Protein AF-A0A453Q5W0-F1 (afdb_monomer_lite)

Structure (mmCIF, N/CA/C/O backbone):
data_AF-A0A453Q5W0-F1
#
_entry.id   AF-A0A453Q5W0-F1
#
loop_
_atom_site.group_PDB
_atom_site.id
_atom_site.type_symbol
_atom_site.label_atom_id
_atom_site.label_alt_id
_atom_site.label_comp_id
_atom_site.label_asym_id
_atom_site.label_entity_id
_atom_site.label_seq_id
_atom_site.pdbx_PDB_ins_code
_atom_site.Cartn_x
_atom_site.Cartn_y
_atom_site.Cartn_z
_atom_site.occupancy
_atom_site.B_iso_or_equiv
_atom_site.auth_seq_id
_atom_site.auth_comp_id
_atom_site.auth_asym_id
_atom_site.auth_atom_id
_atom_site.pdbx_PDB_model_num
ATOM 1 N N . ARG A 1 1 ? 3.929 -12.886 1.911 1.00 27.27 1 ARG A N 1
ATOM 2 C CA . ARG A 1 1 ? 4.936 -12.086 1.166 1.00 27.27 1 ARG A CA 1
ATOM 3 C C . ARG A 1 1 ? 4.233 -11.513 -0.066 1.00 27.27 1 ARG A C 1
ATOM 5 O O . ARG A 1 1 ? 3.780 -12.333 -0.853 1.00 27.27 1 ARG A O 1
ATOM 12 N N . PRO A 1 2 ? 4.055 -10.186 -0.197 1.00 24.56 2 PRO A N 1
ATOM 13 C CA . PRO A 1 2 ? 3.356 -9.575 -1.336 1.00 24.56 2 PRO A CA 1
ATOM 14 C C . PRO A 1 2 ? 4.197 -9.596 -2.613 1.00 24.56 2 PRO A C 1
ATOM 16 O O . PRO A 1 2 ? 5.405 -9.385 -2.525 1.00 24.56 2 PRO A O 1
ATOM 19 N N . HIS A 1 3 ? 3.579 -9.816 -3.777 1.00 31.39 3 HIS A N 1
ATOM 20 C CA . HIS A 1 3 ? 4.234 -9.798 -5.087 1.00 31.39 3 HIS A CA 1
ATOM 21 C C . HIS A 1 3 ? 3.470 -8.857 -6.030 1.00 31.39 3 HIS A C 1
ATOM 23 O O . HIS A 1 3 ? 2.375 -9.183 -6.464 1.00 31.39 3 HIS A O 1
ATOM 29 N N . CYS A 1 4 ? 4.032 -7.696 -6.368 1.00 31.83 4 CYS A N 1
ATOM 30 C CA . CYS A 1 4 ? 3.464 -6.844 -7.421 1.00 31.83 4 CYS A CA 1
ATOM 31 C C . CYS A 1 4 ? 4.050 -7.260 -8.780 1.00 31.83 4 CYS A C 1
ATOM 33 O O . CYS A 1 4 ? 5.268 -7.394 -8.906 1.00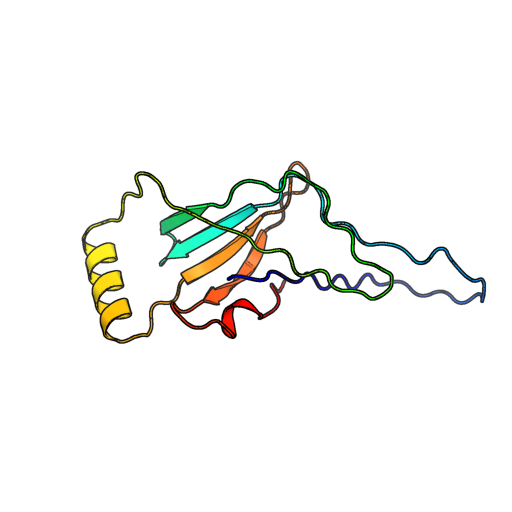 31.83 4 CYS A O 1
ATOM 35 N N . VAL A 1 5 ? 3.187 -7.477 -9.775 1.00 40.91 5 VAL A N 1
ATOM 36 C CA . VAL A 1 5 ? 3.536 -7.786 -11.173 1.00 40.91 5 VAL A CA 1
ATOM 37 C C . VAL A 1 5 ? 2.998 -6.649 -12.044 1.00 40.91 5 VAL A C 1
ATOM 39 O O . VAL A 1 5 ? 1.850 -6.250 -11.868 1.00 40.91 5 VAL A O 1
ATOM 42 N N . GLN A 1 6 ? 3.829 -6.104 -12.937 1.00 37.88 6 GLN A N 1
ATOM 43 C CA . GLN A 1 6 ? 3.415 -5.123 -13.947 1.00 37.88 6 GLN A CA 1
ATOM 44 C C . GLN A 1 6 ? 3.262 -5.815 -15.305 1.00 37.88 6 GLN A C 1
ATOM 46 O O . GLN A 1 6 ? 4.194 -6.480 -15.759 1.00 37.88 6 GLN A O 1
ATOM 51 N N . SER A 1 7 ? 2.125 -5.587 -15.960 1.00 32.31 7 SER A N 1
ATOM 52 C CA . SER A 1 7 ? 1.847 -5.986 -17.342 1.00 32.31 7 SER A CA 1
ATOM 53 C C . SER A 1 7 ? 1.863 -4.732 -18.220 1.00 32.31 7 SER A C 1
ATOM 55 O O . SER A 1 7 ? 0.923 -3.942 -18.211 1.00 32.31 7 SER A O 1
ATOM 57 N N . SER A 1 8 ? 2.959 -4.500 -18.949 1.00 38.34 8 SER A N 1
ATOM 58 C CA . SER A 1 8 ? 3.076 -3.387 -19.896 1.00 38.34 8 SER A CA 1
ATOM 59 C C . SER A 1 8 ? 2.793 -3.860 -21.325 1.00 38.34 8 SER A C 1
ATOM 61 O O . SER A 1 8 ? 3.657 -4.375 -22.029 1.00 38.34 8 SER A O 1
ATOM 63 N N . THR A 1 9 ? 1.559 -3.665 -21.784 1.00 36.06 9 THR A N 1
ATOM 64 C CA . THR A 1 9 ? 1.210 -3.720 -23.212 1.00 36.06 9 THR A CA 1
ATOM 65 C C . THR A 1 9 ? 1.323 -2.322 -23.815 1.00 36.06 9 THR A C 1
ATOM 67 O O . THR A 1 9 ? 0.463 -1.478 -23.582 1.00 36.06 9 THR A O 1
ATOM 70 N N . SER A 1 10 ? 2.368 -2.078 -24.611 1.00 35.94 10 SER A N 1
ATOM 71 C CA . SER A 1 10 ? 2.433 -0.918 -25.515 1.00 35.94 10 SER A CA 1
ATOM 72 C C . SER A 1 10 ? 1.900 -1.293 -26.905 1.00 35.94 10 SER A C 1
ATOM 74 O O . SER A 1 10 ? 2.287 -2.342 -27.427 1.00 35.94 10 SER A O 1
ATOM 76 N N . PRO A 1 11 ? 1.068 -0.448 -27.545 1.00 46.69 11 PRO A N 1
ATOM 77 C CA . PRO A 1 11 ? 0.632 -0.632 -28.922 1.00 46.69 11 PRO A CA 1
ATOM 78 C C . PRO A 1 11 ? 1.557 0.123 -29.887 1.00 46.69 11 PRO A C 1
ATOM 80 O O . PRO A 1 11 ? 1.804 1.310 -29.706 1.00 46.69 11 PRO A O 1
ATOM 83 N N . SER A 1 12 ? 2.050 -0.551 -30.926 1.00 36.81 12 SER A N 1
ATOM 84 C CA . SER A 1 12 ? 2.054 -0.059 -32.315 1.00 36.81 12 SER A CA 1
ATOM 85 C C . SER A 1 12 ? 2.826 -1.040 -33.197 1.00 36.81 12 SER A C 1
ATOM 87 O O . SER A 1 12 ? 3.993 -1.345 -32.952 1.00 36.81 12 SER A O 1
ATOM 89 N N . ALA A 1 13 ? 2.144 -1.556 -34.214 1.00 41.81 13 ALA A N 1
ATOM 90 C CA . ALA A 1 13 ? 2.683 -2.457 -35.216 1.00 41.81 13 ALA A CA 1
ATOM 91 C C . ALA A 1 13 ? 3.275 -1.673 -36.399 1.00 41.81 13 ALA A C 1
ATOM 93 O O . ALA A 1 13 ? 2.661 -0.721 -36.879 1.00 41.81 13 ALA A O 1
ATOM 94 N N . SER A 1 14 ? 4.403 -2.138 -36.944 1.00 35.31 14 SER A N 1
ATOM 95 C CA . SER A 1 14 ? 4.661 -2.137 -38.393 1.00 35.31 14 SER A CA 1
ATOM 96 C C . SER A 1 14 ? 5.736 -3.166 -38.770 1.00 35.31 14 SER A C 1
ATOM 98 O O . SER A 1 14 ? 6.560 -3.518 -37.924 1.00 35.31 14 SER A O 1
ATOM 100 N N . PRO A 1 15 ? 5.695 -3.709 -40.004 1.00 50.56 15 PRO A N 1
ATOM 101 C CA . PRO A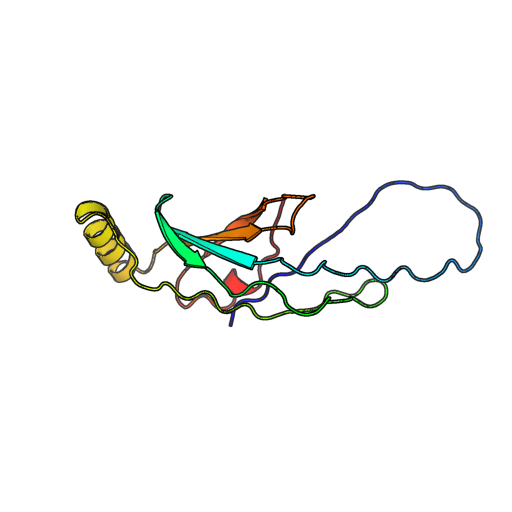 1 15 ? 6.196 -5.036 -40.317 1.00 50.56 15 PRO A CA 1
ATOM 102 C C . PRO A 1 15 ? 7.457 -4.952 -41.177 1.00 50.56 15 PRO A C 1
ATOM 104 O O . PRO A 1 15 ? 7.375 -4.809 -42.389 1.00 50.56 15 PRO A O 1
ATOM 107 N N . HIS A 1 16 ? 8.629 -5.089 -40.570 1.00 33.88 16 HIS A N 1
ATOM 108 C CA . HIS A 1 16 ? 9.813 -5.550 -41.286 1.00 33.88 16 HIS A CA 1
ATOM 109 C C . HIS A 1 16 ? 10.621 -6.434 -40.346 1.00 33.88 16 HIS A C 1
ATOM 111 O O . HIS A 1 16 ? 10.910 -6.062 -39.211 1.00 33.88 16 HIS A O 1
ATOM 117 N N . GLY A 1 17 ? 10.873 -7.659 -40.803 1.00 47.50 17 GLY A N 1
ATOM 118 C CA . GLY A 1 17 ? 11.669 -8.632 -40.081 1.00 47.50 17 GLY A CA 1
ATOM 119 C C . GLY A 1 17 ? 13.104 -8.148 -39.989 1.00 47.50 17 GLY A C 1
ATOM 120 O O . GLY A 1 17 ? 13.825 -8.213 -40.971 1.00 47.50 17 GLY A O 1
ATOM 121 N N . ASP A 1 18 ? 13.477 -7.709 -38.797 1.00 35.06 18 ASP A N 1
ATOM 122 C CA . ASP A 1 18 ? 14.842 -7.631 -38.307 1.00 35.06 18 ASP A CA 1
ATOM 123 C C . ASP A 1 18 ? 14.784 -7.971 -36.819 1.00 35.06 18 ASP A C 1
ATOM 125 O O . ASP A 1 18 ? 13.855 -7.577 -36.107 1.00 35.06 18 ASP A O 1
ATOM 129 N N . THR A 1 19 ? 15.744 -8.760 -36.348 1.00 48.47 19 THR A N 1
ATOM 130 C CA . THR A 1 19 ? 15.917 -9.119 -34.937 1.00 48.47 19 THR A CA 1
ATOM 131 C C . THR A 1 19 ? 16.184 -7.847 -34.124 1.00 48.47 19 THR A C 1
ATOM 133 O O . THR A 1 19 ? 17.329 -7.472 -33.889 1.00 48.47 19 THR A O 1
ATOM 136 N N . GLY A 1 20 ? 15.119 -7.140 -33.742 1.00 40.16 20 GLY A N 1
ATOM 137 C CA . GLY A 1 20 ? 15.191 -5.935 -32.924 1.00 40.16 20 GLY A CA 1
ATOM 138 C C . GLY A 1 20 ? 15.714 -6.251 -31.518 1.00 40.16 20 GLY A C 1
ATOM 139 O O . GLY A 1 20 ? 15.508 -7.368 -31.029 1.00 40.16 20 GLY A O 1
ATOM 140 N N . PRO A 1 21 ? 16.391 -5.297 -30.850 1.00 44.62 21 PRO A N 1
ATOM 141 C CA . PRO A 1 21 ? 16.892 -5.501 -29.499 1.00 44.62 21 PRO A CA 1
ATOM 142 C C . PRO A 1 21 ? 15.718 -5.892 -28.615 1.00 44.62 21 PRO A C 1
ATOM 144 O O . PRO A 1 21 ? 14.684 -5.219 -28.597 1.00 44.62 21 PRO A O 1
ATOM 147 N N . ILE A 1 22 ? 15.855 -7.018 -27.923 1.00 48.31 22 ILE A N 1
ATOM 148 C CA . ILE A 1 22 ? 14.770 -7.522 -27.108 1.00 48.31 22 ILE A CA 1
ATOM 149 C C . ILE A 1 22 ? 14.629 -6.574 -25.918 1.00 48.31 22 ILE A C 1
ATOM 151 O O . ILE A 1 22 ? 15.456 -6.577 -25.010 1.00 48.31 22 ILE A O 1
ATOM 155 N N . ALA A 1 23 ? 13.648 -5.674 -25.994 1.00 55.03 23 ALA A N 1
ATOM 156 C CA . ALA A 1 23 ? 13.529 -4.566 -25.063 1.00 55.03 23 ALA A CA 1
ATOM 157 C C . ALA A 1 23 ? 13.298 -5.103 -23.646 1.00 55.03 23 ALA A C 1
ATOM 159 O O . ALA A 1 23 ? 12.281 -5.736 -23.356 1.00 55.03 23 ALA A O 1
ATOM 160 N N . HIS A 1 24 ? 14.266 -4.859 -22.769 1.00 57.31 24 HIS A N 1
ATOM 161 C CA . HIS A 1 24 ? 14.119 -5.062 -21.338 1.00 57.31 24 HIS A CA 1
ATOM 162 C C . HIS A 1 24 ? 13.238 -3.942 -20.780 1.00 57.31 24 HIS A C 1
ATOM 164 O O . HIS A 1 24 ? 13.531 -2.764 -20.985 1.00 57.31 24 HIS A O 1
ATOM 170 N N . ALA A 1 25 ? 12.163 -4.301 -20.082 1.00 71.19 25 ALA A N 1
ATOM 171 C CA . ALA A 1 25 ? 11.340 -3.342 -19.356 1.00 71.19 25 ALA A CA 1
ATOM 172 C C . ALA A 1 25 ? 11.841 -3.265 -17.910 1.00 71.19 25 ALA A C 1
ATOM 174 O O . ALA A 1 25 ? 11.879 -4.282 -17.213 1.00 71.19 25 ALA A O 1
ATOM 175 N N . CYS A 1 26 ? 12.245 -2.075 -17.467 1.00 73.00 26 CYS A N 1
ATOM 176 C CA . CYS A 1 26 ? 12.679 -1.839 -16.094 1.00 73.00 26 CYS A CA 1
ATOM 177 C C . CYS A 1 26 ? 11.654 -0.988 -15.348 1.00 73.00 26 CYS A C 1
ATOM 179 O O . CYS A 1 26 ? 11.166 0.011 -15.871 1.00 73.00 26 CYS A O 1
ATOM 181 N N . ALA A 1 27 ? 11.359 -1.376 -14.112 1.00 74.25 27 ALA A N 1
ATOM 182 C CA . ALA A 1 27 ? 10.684 -0.520 -13.158 1.00 74.25 27 ALA A CA 1
ATOM 183 C C . ALA A 1 27 ? 11.688 0.504 -12.608 1.00 74.25 27 ALA A C 1
ATOM 185 O O . ALA A 1 27 ? 12.752 0.145 -12.092 1.00 74.25 27 ALA A O 1
ATOM 186 N N . ASP A 1 28 ? 11.328 1.775 -12.742 1.00 74.38 28 ASP A N 1
ATOM 187 C CA . ASP A 1 28 ? 12.070 2.924 -12.237 1.00 74.38 28 ASP A CA 1
ATOM 188 C C . ASP A 1 28 ? 12.256 2.915 -10.705 1.00 74.38 28 ASP A C 1
ATOM 190 O O . ASP A 1 28 ? 11.446 2.387 -9.938 1.00 74.38 28 ASP A O 1
ATOM 194 N N . LEU A 1 29 ? 13.340 3.557 -10.258 1.00 84.44 29 LEU A N 1
ATOM 195 C CA . LEU A 1 29 ? 13.632 3.822 -8.845 1.00 84.44 29 LEU A CA 1
ATOM 196 C C . LEU A 1 29 ? 12.569 4.719 -8.227 1.00 84.44 29 LEU A C 1
ATOM 198 O O . LEU A 1 29 ? 12.058 5.598 -8.904 1.00 84.44 29 LEU A O 1
ATOM 202 N N . GLY A 1 30 ? 12.320 4.582 -6.926 1.00 84.19 30 GLY A N 1
ATOM 203 C CA . GLY A 1 30 ? 11.404 5.468 -6.204 1.00 84.19 30 GLY A CA 1
ATOM 204 C C . GLY A 1 30 ? 9.949 5.005 -6.183 1.00 84.19 30 GLY A C 1
ATOM 205 O O . GLY A 1 30 ? 9.115 5.698 -5.605 1.00 84.19 30 GLY A O 1
ATOM 206 N N . MET A 1 31 ? 9.640 3.835 -6.751 1.00 86.00 31 MET A N 1
ATOM 207 C CA . MET A 1 31 ? 8.333 3.203 -6.559 1.00 86.00 31 MET A CA 1
ATOM 208 C C . MET A 1 31 ? 8.129 2.779 -5.106 1.00 86.00 31 MET A C 1
ATOM 210 O O . MET A 1 31 ? 9.072 2.335 -4.454 1.00 86.00 31 MET A O 1
ATOM 214 N N . TYR A 1 32 ? 6.907 2.871 -4.599 1.00 88.44 32 TYR A N 1
ATOM 215 C CA . TYR A 1 32 ? 6.564 2.390 -3.261 1.00 88.44 32 TYR A CA 1
ATOM 216 C C . TYR A 1 32 ? 5.119 1.906 -3.209 1.00 88.44 32 TYR A C 1
ATOM 218 O O . TYR A 1 32 ? 4.295 2.270 -4.045 1.00 88.44 32 TYR A O 1
ATOM 226 N N . VAL A 1 33 ? 4.823 1.069 -2.222 1.00 89.12 33 VAL A N 1
ATOM 227 C CA . VAL A 1 33 ? 3.481 0.552 -1.972 1.00 89.12 33 VAL A CA 1
ATOM 228 C C . VAL A 1 33 ? 2.852 1.311 -0.817 1.00 89.12 33 VAL A C 1
ATOM 230 O O . VAL A 1 33 ? 3.489 1.540 0.213 1.00 89.12 33 VAL A O 1
ATOM 233 N N . GLU A 1 34 ? 1.589 1.657 -0.997 1.00 91.38 34 GLU A N 1
ATOM 234 C CA . GLU A 1 34 ? 0.708 2.219 0.010 1.00 91.38 34 GLU A CA 1
ATOM 235 C C . GLU A 1 34 ? -0.375 1.194 0.359 1.00 91.38 34 GLU A C 1
ATOM 237 O O . GLU A 1 34 ? -0.910 0.521 -0.524 1.00 91.38 34 GLU A O 1
ATOM 242 N N . VAL A 1 35 ? -0.673 1.059 1.650 1.00 91.12 35 VAL A N 1
ATOM 243 C CA . VAL A 1 35 ? -1.764 0.226 2.157 1.00 91.12 35 VAL A CA 1
ATOM 244 C C . VAL A 1 35 ? -2.695 1.103 2.974 1.00 91.12 35 VAL A C 1
ATOM 246 O O . VAL A 1 35 ? -2.280 1.693 3.978 1.00 91.12 35 VAL A O 1
ATOM 249 N N . SER A 1 36 ? -3.955 1.154 2.564 1.00 91.94 36 SER A N 1
ATOM 250 C CA . SER A 1 36 ? -5.009 1.901 3.237 1.00 91.94 36 SER A CA 1
ATOM 251 C C . SER A 1 36 ? -6.194 1.008 3.580 1.00 91.94 36 SER A C 1
ATOM 253 O O . SER A 1 36 ? -6.392 -0.055 2.997 1.00 91.94 36 SER A O 1
ATOM 255 N N . TYR A 1 37 ? -6.984 1.445 4.551 1.00 91.19 37 TYR A N 1
ATOM 256 C CA . TYR A 1 37 ? -8.253 0.829 4.915 1.00 91.19 37 TYR A CA 1
ATOM 257 C C . TYR A 1 37 ? -9.319 1.917 4.943 1.00 91.19 37 TYR A C 1
ATOM 259 O O . TYR A 1 37 ? -9.205 2.850 5.741 1.00 91.19 37 TYR A O 1
ATOM 267 N N . ARG A 1 38 ? -10.316 1.817 4.053 1.00 89.12 38 ARG A N 1
ATOM 268 C CA . ARG A 1 38 ? -11.382 2.822 3.879 1.00 89.12 38 ARG A CA 1
ATOM 269 C C . ARG A 1 38 ? -10.818 4.254 3.849 1.00 89.12 38 ARG A C 1
ATOM 271 O O . ARG A 1 38 ? -11.168 5.089 4.678 1.00 89.12 38 ARG A O 1
ATOM 278 N N . ASP A 1 39 ? -9.864 4.479 2.944 1.00 86.75 39 ASP A N 1
ATOM 279 C CA . ASP A 1 39 ? -9.145 5.748 2.726 1.00 86.75 39 ASP A CA 1
ATOM 280 C C . ASP A 1 39 ? -8.226 6.241 3.860 1.00 86.75 39 ASP A C 1
ATOM 282 O O . ASP A 1 39 ? -7.592 7.290 3.728 1.00 86.75 39 ASP A O 1
ATOM 286 N N . VAL A 1 40 ? -8.063 5.484 4.949 1.00 90.31 40 VAL A N 1
ATOM 287 C CA . VAL A 1 40 ? -7.065 5.799 5.981 1.00 90.31 40 VAL A CA 1
ATOM 288 C C . VAL A 1 40 ? -5.765 5.066 5.696 1.00 90.31 40 VAL A C 1
ATOM 290 O O . VAL A 1 40 ? -5.722 3.837 5.645 1.00 90.31 40 VAL A O 1
ATOM 293 N N . LEU A 1 41 ? -4.688 5.835 5.532 1.00 91.50 41 LEU A N 1
ATOM 294 C CA . LEU A 1 41 ? -3.344 5.310 5.331 1.00 91.50 41 LEU A CA 1
ATOM 295 C C . LEU A 1 41 ? -2.873 4.539 6.566 1.00 91.50 41 LEU A C 1
ATOM 297 O O . LEU A 1 41 ? -2.735 5.108 7.648 1.00 91.50 41 LEU A O 1
ATOM 301 N N . LEU A 1 42 ? -2.566 3.256 6.382 1.00 91.06 42 LEU A N 1
ATOM 302 C CA . LEU A 1 42 ? -2.084 2.387 7.451 1.00 91.06 42 LEU A CA 1
ATOM 303 C C . LEU A 1 42 ? -0.596 2.085 7.340 1.00 91.06 42 LEU A C 1
ATOM 305 O O . LEU A 1 42 ? 0.083 1.959 8.354 1.00 91.06 42 LEU A O 1
ATOM 309 N N . ALA A 1 43 ? -0.069 1.923 6.131 1.00 91.88 43 ALA A N 1
ATOM 310 C CA . ALA A 1 43 ? 1.329 1.565 5.952 1.00 91.88 43 ALA A CA 1
ATOM 311 C C . ALA A 1 43 ? 1.872 2.033 4.608 1.00 91.88 43 ALA A C 1
ATOM 313 O O . ALA A 1 43 ? 1.170 2.040 3.600 1.00 91.88 43 ALA A O 1
ATOM 314 N N . THR A 1 44 ? 3.166 2.335 4.591 1.00 91.38 44 THR A N 1
ATOM 315 C CA . THR A 1 44 ? 3.929 2.573 3.367 1.00 91.38 44 THR A CA 1
ATOM 316 C C . THR A 1 44 ? 5.159 1.680 3.351 1.00 91.38 44 THR A C 1
ATOM 318 O O . THR A 1 44 ? 5.690 1.297 4.400 1.00 91.38 44 THR A O 1
ATOM 321 N N . SER A 1 45 ? 5.593 1.281 2.159 1.00 89.81 45 SER A N 1
ATOM 322 C CA . SER A 1 45 ? 6.882 0.617 1.990 1.00 89.81 45 SER A CA 1
ATOM 323 C C . SER A 1 45 ? 8.011 1.630 1.891 1.00 89.81 45 SER A C 1
ATOM 325 O O . SER A 1 45 ? 7.807 2.793 1.544 1.00 89.81 45 SER A O 1
ATOM 327 N N . SER A 1 46 ? 9.237 1.157 2.105 1.00 86.88 46 SER A N 1
ATOM 328 C CA . SER A 1 46 ? 10.400 1.875 1.594 1.00 86.88 46 SER A CA 1
ATOM 329 C C . SER A 1 46 ? 10.285 2.026 0.079 1.00 86.88 46 SER A C 1
ATOM 331 O O . SER A 1 46 ? 9.754 1.144 -0.608 1.00 86.88 46 SER A O 1
ATOM 333 N N . THR A 1 47 ? 10.811 3.128 -0.439 1.00 87.00 47 THR A N 1
ATOM 334 C CA . THR A 1 47 ? 10.943 3.329 -1.876 1.00 87.00 47 THR A CA 1
ATOM 335 C C . THR A 1 47 ? 11.939 2.340 -2.474 1.00 87.00 47 THR A C 1
ATOM 337 O O . THR A 1 47 ? 12.877 1.875 -1.821 1.00 87.00 47 THR A O 1
ATOM 340 N N . LEU A 1 48 ? 11.722 2.001 -3.738 1.00 84.75 48 LEU A N 1
ATOM 341 C CA . LEU A 1 48 ? 12.575 1.107 -4.494 1.00 84.75 48 LEU A CA 1
ATOM 342 C C . LEU A 1 48 ? 13.945 1.760 -4.711 1.00 84.75 48 LEU A C 1
ATOM 344 O O . LEU A 1 48 ? 14.048 2.775 -5.400 1.00 84.75 4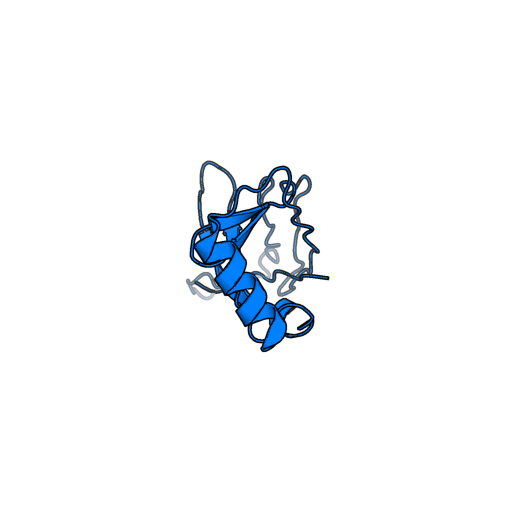8 LEU A O 1
ATOM 348 N N . MET A 1 49 ? 14.990 1.184 -4.115 1.00 81.31 49 MET A N 1
ATOM 349 C CA . MET A 1 49 ? 16.363 1.710 -4.186 1.00 81.31 49 MET A CA 1
ATOM 350 C C . MET A 1 49 ? 17.173 1.148 -5.361 1.00 81.31 49 MET A C 1
ATOM 352 O O . MET A 1 49 ? 18.294 1.588 -5.598 1.00 81.31 49 MET A O 1
ATOM 356 N N . GLN A 1 50 ? 16.637 0.163 -6.087 1.00 79.62 50 GLN A N 1
ATOM 357 C CA . GLN A 1 50 ? 17.296 -0.481 -7.227 1.00 79.62 50 GLN A CA 1
ATOM 358 C C . GLN A 1 50 ? 16.289 -0.691 -8.352 1.00 79.62 50 GLN A C 1
ATOM 360 O O . GLN A 1 50 ? 15.144 -1.032 -8.073 1.00 79.62 50 GLN A O 1
ATOM 365 N N . GLN A 1 51 ? 16.703 -0.496 -9.605 1.00 78.75 51 GLN A N 1
ATOM 366 C CA . GLN A 1 51 ? 15.839 -0.768 -10.753 1.00 78.75 51 GLN A CA 1
ATOM 367 C C . GLN A 1 51 ? 15.577 -2.270 -10.854 1.00 78.75 51 GLN A C 1
ATOM 369 O O . GLN A 1 51 ? 16.495 -3.081 -10.724 1.00 78.75 51 GLN A O 1
ATOM 374 N N . ILE A 1 52 ? 14.325 -2.640 -11.112 1.00 78.94 52 ILE A N 1
ATOM 375 C CA . ILE A 1 52 ? 13.948 -4.035 -11.351 1.00 78.94 52 ILE A CA 1
ATOM 376 C C . ILE A 1 52 ? 13.725 -4.198 -12.840 1.00 78.94 52 ILE A C 1
ATOM 378 O O . ILE A 1 52 ? 12.739 -3.700 -13.373 1.00 78.94 52 ILE A O 1
ATOM 382 N N . CYS A 1 53 ? 14.623 -4.908 -13.508 1.00 77.75 53 CYS A N 1
ATOM 383 C CA . CYS A 1 53 ? 14.512 -5.166 -14.935 1.00 77.75 53 CYS A CA 1
ATOM 384 C C . CYS A 1 53 ? 13.984 -6.570 -15.190 1.00 77.75 53 CYS A C 1
ATOM 386 O O . CYS A 1 53 ? 14.521 -7.549 -14.671 1.00 77.75 53 CYS A O 1
ATOM 388 N N . ALA A 1 54 ? 12.954 -6.664 -16.021 1.00 78.88 54 ALA A N 1
ATOM 389 C CA . ALA A 1 54 ? 12.499 -7.928 -16.556 1.00 78.88 54 ALA A CA 1
ATOM 390 C C . ALA A 1 54 ? 13.265 -8.289 -17.831 1.00 78.88 54 ALA A C 1
ATOM 392 O O . ALA A 1 54 ? 13.626 -7.439 -18.651 1.00 78.88 54 ALA A O 1
ATOM 393 N N . GLY A 1 55 ? 13.529 -9.585 -17.988 1.00 72.81 55 GLY A N 1
ATOM 394 C CA . GLY A 1 55 ? 14.002 -10.127 -19.251 1.00 72.81 55 GLY A CA 1
ATOM 395 C C . GLY A 1 55 ? 12.951 -9.974 -20.360 1.00 72.81 55 GLY A C 1
ATOM 396 O O . GLY A 1 55 ? 11.786 -9.680 -20.085 1.00 72.81 55 GLY A O 1
ATOM 397 N N . PRO A 1 56 ? 13.339 -10.232 -21.613 1.00 64.81 56 PRO A N 1
ATOM 398 C CA . PRO A 1 56 ? 12.426 -10.382 -22.735 1.00 64.81 56 PRO A CA 1
ATOM 399 C C . PRO A 1 56 ? 11.179 -11.200 -22.423 1.00 64.81 56 PRO A C 1
ATOM 401 O O . PRO A 1 56 ? 11.295 -12.380 -22.097 1.00 64.81 56 PRO A O 1
ATOM 404 N N . ARG A 1 57 ? 9.987 -10.597 -22.553 1.00 65.25 57 ARG A N 1
ATOM 405 C CA . ARG A 1 57 ? 8.696 -11.263 -22.270 1.00 65.25 57 ARG A CA 1
ATOM 406 C C . ARG A 1 57 ? 8.619 -11.881 -20.862 1.00 65.25 57 ARG A C 1
ATOM 408 O O . ARG A 1 57 ? 7.856 -12.815 -20.633 1.00 65.25 57 ARG A O 1
ATOM 415 N N . GLY A 1 58 ? 9.440 -11.391 -19.938 1.00 65.25 58 GLY A N 1
ATOM 416 C CA . GLY A 1 58 ? 9.506 -11.862 -18.566 1.00 65.25 58 GLY A CA 1
ATOM 417 C C . GLY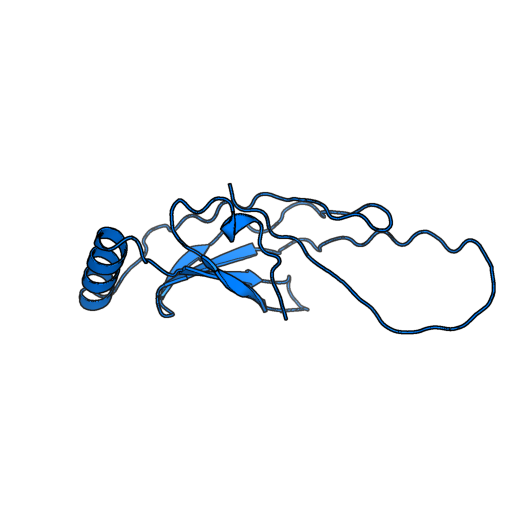 A 1 58 ? 8.706 -10.969 -17.627 1.00 65.25 58 GLY A C 1
ATOM 418 O O . GLY A 1 58 ? 8.510 -9.786 -17.885 1.00 65.25 58 GLY A O 1
ATOM 419 N N . ALA A 1 59 ? 8.309 -11.537 -16.495 1.00 71.31 59 ALA A N 1
ATOM 420 C CA . ALA A 1 59 ? 7.835 -10.797 -15.337 1.00 71.31 59 ALA A CA 1
ATOM 421 C C . ALA A 1 59 ? 8.797 -11.057 -14.177 1.00 71.31 59 ALA A C 1
ATOM 423 O O . ALA A 1 59 ? 9.218 -12.196 -13.955 1.00 71.31 59 ALA A O 1
ATOM 424 N N . VAL A 1 60 ? 9.141 -10.014 -13.423 1.00 75.69 60 VAL A N 1
ATOM 425 C CA . VAL A 1 60 ? 9.962 -10.153 -12.216 1.00 75.69 60 VAL A CA 1
ATOM 426 C C . VAL A 1 60 ? 9.090 -9.934 -10.998 1.00 75.69 60 VAL A C 1
ATOM 428 O O . VAL A 1 60 ? 8.419 -8.916 -10.865 1.00 75.69 60 VAL A O 1
ATOM 431 N N . LYS A 1 61 ? 9.120 -10.905 -10.086 1.00 74.50 61 LYS A N 1
ATOM 432 C CA . LYS A 1 61 ? 8.447 -10.800 -8.7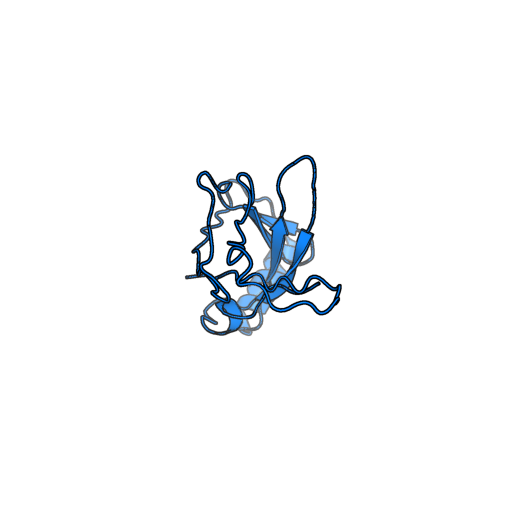94 1.00 74.50 61 LYS A CA 1
ATOM 433 C C . LYS A 1 61 ? 9.365 -10.086 -7.815 1.00 74.50 61 LYS A C 1
ATOM 435 O O . LYS A 1 61 ? 10.400 -10.636 -7.442 1.00 74.50 61 LYS A O 1
ATOM 440 N N . HIS A 1 62 ? 8.955 -8.911 -7.348 1.00 77.62 62 HIS A N 1
ATOM 441 C CA . HIS A 1 62 ? 9.670 -8.187 -6.302 1.00 77.62 62 HIS A CA 1
ATOM 442 C C . HIS A 1 62 ? 8.821 -8.059 -5.031 1.00 77.62 62 HIS A C 1
ATOM 444 O O . HIS A 1 62 ? 7.657 -7.657 -5.119 1.00 77.62 62 HIS A O 1
ATOM 450 N N . PRO A 1 63 ? 9.361 -8.426 -3.854 1.00 76.06 63 PRO A N 1
ATOM 451 C CA . PRO A 1 63 ? 8.635 -8.303 -2.603 1.00 76.06 63 PRO A CA 1
ATOM 452 C C . PRO A 1 63 ? 8.706 -6.878 -2.050 1.00 76.06 63 PRO A C 1
ATOM 454 O O . PRO A 1 63 ? 9.790 -6.331 -1.875 1.00 76.06 63 PRO A O 1
ATOM 457 N N . PHE A 1 64 ? 7.553 -6.326 -1.678 1.00 80.62 64 PHE A N 1
ATOM 458 C CA . PHE A 1 64 ? 7.470 -5.090 -0.898 1.00 80.62 64 PHE A CA 1
ATOM 459 C C . PHE A 1 64 ? 7.103 -5.400 0.552 1.00 80.62 64 PHE A C 1
ATOM 461 O O . PHE A 1 64 ? 6.293 -6.288 0.831 1.00 80.62 64 PHE A O 1
ATOM 468 N N . VAL A 1 65 ? 7.692 -4.647 1.480 1.00 83.56 65 VAL A N 1
ATOM 469 C CA . 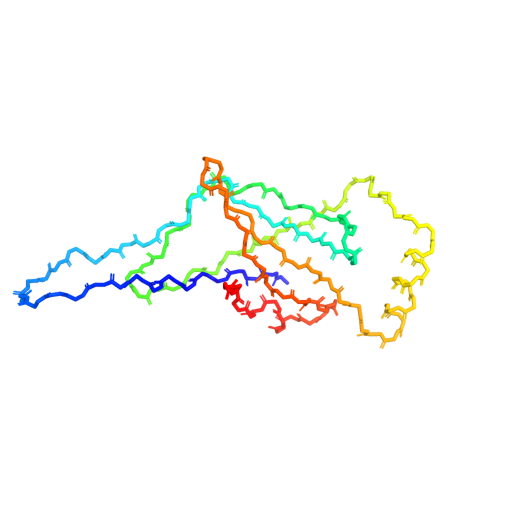VAL A 1 65 ? 7.307 -4.653 2.894 1.00 83.56 65 VAL A CA 1
ATOM 470 C C . VAL A 1 65 ? 6.834 -3.252 3.242 1.00 83.56 65 VAL A C 1
ATOM 472 O O . VAL A 1 65 ? 7.636 -2.321 3.266 1.00 83.56 65 VAL A O 1
ATOM 475 N N . ALA A 1 66 ? 5.533 -3.115 3.486 1.00 87.62 66 ALA A N 1
ATOM 476 C CA . ALA A 1 66 ? 4.933 -1.891 3.995 1.00 87.62 66 ALA A CA 1
ATOM 477 C C . ALA A 1 66 ? 4.748 -2.002 5.510 1.00 87.62 66 ALA A C 1
ATOM 479 O O . ALA A 1 66 ? 4.270 -3.026 6.003 1.00 87.62 66 ALA A O 1
ATOM 480 N N . ARG A 1 67 ? 5.138 -0.962 6.253 1.00 87.50 67 ARG A N 1
ATOM 481 C CA . ARG A 1 67 ? 4.976 -0.918 7.709 1.00 87.50 67 ARG A CA 1
ATOM 482 C C . ARG A 1 67 ? 4.484 0.453 8.148 1.00 87.50 67 ARG A C 1
ATOM 484 O O . ARG A 1 67 ? 5.110 1.462 7.853 1.00 87.50 67 ARG A O 1
ATOM 491 N N . GLY A 1 68 ? 3.383 0.465 8.890 1.00 87.56 68 GLY A N 1
ATOM 492 C CA . GLY A 1 68 ? 2.902 1.660 9.571 1.00 87.56 68 GLY A CA 1
ATOM 493 C C . GLY A 1 68 ? 3.750 1.987 10.797 1.00 87.56 68 GLY A C 1
ATOM 494 O O . GLY A 1 68 ? 4.098 1.091 11.571 1.00 87.56 68 GLY A O 1
ATOM 495 N N . ALA A 1 69 ? 4.057 3.267 10.994 1.00 85.06 69 ALA A N 1
ATOM 496 C CA . ALA A 1 69 ? 4.666 3.787 12.214 1.00 85.06 69 ALA A CA 1
ATOM 497 C C . ALA A 1 69 ? 3.841 4.981 12.706 1.00 85.06 69 ALA A C 1
ATOM 499 O O . ALA A 1 69 ? 3.612 5.916 11.946 1.00 85.06 69 ALA A O 1
ATOM 500 N N . GLY A 1 70 ? 3.374 4.935 13.959 1.00 84.94 70 GLY A N 1
ATOM 501 C CA . GLY A 1 70 ? 2.561 6.014 14.540 1.00 84.94 70 GLY A CA 1
ATOM 502 C C . GLY A 1 70 ? 1.218 6.239 13.835 1.00 84.94 70 GLY A C 1
ATOM 503 O O . GLY A 1 70 ? 0.741 7.367 13.782 1.00 84.94 70 GLY A O 1
ATOM 504 N N . VAL A 1 71 ? 0.633 5.185 13.262 1.00 86.44 71 VAL A N 1
ATOM 505 C CA . VAL A 1 71 ? -0.633 5.261 12.521 1.00 86.44 71 VAL A CA 1
ATOM 506 C C . VAL A 1 71 ? -1.751 5.695 13.463 1.00 86.44 71 VAL A C 1
ATOM 508 O O . VAL A 1 71 ? -2.015 5.025 14.462 1.00 86.44 71 VAL A O 1
ATOM 511 N N . VAL A 1 72 ? -2.420 6.797 13.132 1.00 87.81 72 VAL A N 1
ATOM 512 C CA . VAL A 1 72 ? -3.584 7.282 13.875 1.00 87.81 72 VAL A CA 1
ATOM 513 C C . VAL A 1 72 ? -4.836 6.855 13.127 1.00 87.81 72 VAL A C 1
ATOM 515 O O . VAL A 1 72 ? -5.093 7.316 12.019 1.00 87.81 72 VAL A O 1
ATOM 518 N N . ILE A 1 73 ? -5.611 5.969 13.745 1.00 87.44 73 ILE A N 1
ATOM 519 C CA . ILE A 1 73 ? -6.872 5.474 13.194 1.00 87.44 73 ILE A CA 1
ATOM 520 C C . ILE A 1 73 ? -8.014 6.087 14.014 1.00 87.44 73 ILE A C 1
ATOM 522 O O . ILE A 1 73 ? -7.983 5.990 15.244 1.00 87.44 73 ILE A O 1
ATOM 526 N N . PRO A 1 74 ? -9.022 6.716 13.381 1.00 90.81 74 PRO A N 1
ATOM 527 C CA . PRO A 1 74 ? -10.218 7.171 14.085 1.00 90.81 74 PRO A CA 1
ATOM 528 C C . PRO A 1 74 ? -10.887 6.015 14.840 1.00 90.81 74 PRO A C 1
ATOM 530 O O . PRO A 1 74 ? -11.004 4.922 14.293 1.00 90.81 74 PRO A O 1
ATOM 533 N N . GLY A 1 75 ? -11.372 6.250 16.065 1.00 91.25 75 GLY A N 1
ATOM 534 C CA . GLY A 1 75 ? -11.904 5.180 16.928 1.00 91.25 75 GLY A CA 1
ATOM 535 C C . GLY A 1 75 ? -12.989 4.324 16.262 1.00 91.25 75 GLY A C 1
ATOM 536 O O . GLY A 1 75 ? -12.871 3.108 16.217 1.00 91.25 75 GLY A O 1
ATOM 537 N N . GLN A 1 76 ? -13.973 4.956 15.614 1.00 89.50 76 GLN A N 1
ATOM 538 C CA . GLN A 1 76 ? -15.036 4.245 14.885 1.00 89.50 76 GLN A CA 1
ATOM 539 C C . GLN A 1 76 ? -14.504 3.368 13.738 1.00 89.50 76 GLN A C 1
ATOM 541 O O . GLN A 1 76 ? -15.060 2.309 13.435 1.00 89.50 76 GLN A O 1
ATOM 546 N N . LEU A 1 77 ? -13.426 3.808 13.081 1.00 91.44 77 LEU A N 1
ATOM 547 C CA . LEU A 1 77 ? -12.800 3.049 12.005 1.00 91.44 77 LEU A CA 1
ATOM 548 C C . LEU A 1 77 ? -11.986 1.877 12.558 1.00 91.44 77 LEU A C 1
ATOM 550 O O . LEU A 1 77 ? -11.984 0.808 11.954 1.00 91.44 77 LEU A O 1
ATOM 554 N N . LEU A 1 78 ? -11.342 2.062 13.711 1.00 91.38 78 LEU A N 1
ATOM 555 C CA . LEU A 1 78 ? -10.650 0.995 14.425 1.00 91.38 78 LEU A CA 1
ATOM 556 C C . LEU A 1 78 ? -11.627 -0.102 14.866 1.00 91.38 78 LEU A C 1
ATOM 558 O O . LEU A 1 78 ? -11.334 -1.278 14.669 1.00 91.38 78 LEU A O 1
ATOM 562 N N . ASP A 1 79 ? -12.800 0.272 15.380 1.00 92.88 79 ASP A N 1
ATOM 563 C CA . ASP A 1 79 ? -13.849 -0.684 15.752 1.00 92.88 79 ASP A CA 1
ATOM 564 C C . ASP A 1 79 ? -14.365 -1.448 14.525 1.00 92.88 79 ASP A C 1
ATOM 566 O O . ASP A 1 79 ? -14.499 -2.671 14.555 1.00 92.88 79 ASP A O 1
ATOM 570 N N . SER A 1 80 ? -14.583 -0.741 13.410 1.00 91.31 80 SER A N 1
ATOM 571 C CA . SER A 1 80 ? -14.971 -1.366 12.138 1.00 91.31 80 SER A CA 1
ATOM 572 C C . SER A 1 80 ? -13.903 -2.347 11.653 1.00 91.31 80 SER A C 1
ATOM 574 O O . SER A 1 80 ? -14.219 -3.466 11.272 1.00 91.31 80 SER A O 1
ATOM 576 N N . LEU A 1 81 ? -12.629 -1.949 11.706 1.00 89.56 81 LEU A N 1
ATOM 577 C CA . LEU A 1 81 ? -11.507 -2.813 11.350 1.00 89.56 81 LEU A CA 1
ATOM 578 C C . LEU A 1 81 ? -11.448 -4.053 12.247 1.00 89.56 81 LEU A C 1
ATOM 580 O O . LEU A 1 81 ? -11.216 -5.150 11.752 1.00 89.56 81 LEU A O 1
ATOM 584 N N . ALA A 1 82 ? -11.664 -3.902 13.555 1.00 90.00 82 ALA A N 1
ATOM 585 C CA . ALA A 1 82 ? -11.684 -5.021 14.489 1.00 90.00 82 ALA A CA 1
ATOM 586 C C . ALA A 1 82 ? -12.820 -6.007 14.170 1.00 90.00 82 ALA A C 1
ATOM 588 O O . ALA A 1 82 ? -12.601 -7.217 14.181 1.00 90.00 82 ALA A O 1
ATOM 589 N N . MET A 1 83 ? -14.008 -5.509 13.822 1.00 90.12 83 MET A N 1
ATOM 590 C CA . MET A 1 83 ? -15.131 -6.346 13.389 1.00 90.12 83 MET A CA 1
ATOM 591 C C . MET A 1 83 ? -14.849 -7.059 12.061 1.00 90.12 83 MET A C 1
ATOM 593 O O . MET A 1 83 ? -15.108 -8.258 11.935 1.00 90.12 83 MET A O 1
ATOM 597 N N . ASP A 1 84 ? -14.259 -6.361 11.093 1.00 88.69 84 ASP A N 1
ATOM 598 C CA . ASP A 1 84 ? -13.903 -6.938 9.794 1.00 88.69 84 ASP A CA 1
ATOM 599 C C . ASP A 1 84 ? -12.795 -8.004 9.953 1.00 88.69 84 ASP A C 1
ATOM 601 O O . ASP A 1 84 ? -12.855 -9.066 9.334 1.00 88.69 84 ASP A O 1
ATOM 605 N N . MET A 1 85 ? -11.847 -7.802 10.876 1.00 86.38 85 MET A N 1
ATOM 606 C CA . MET A 1 85 ? -10.857 -8.818 11.267 1.00 86.38 85 MET A CA 1
ATOM 607 C C . MET A 1 85 ? -11.495 -10.061 11.883 1.00 86.38 85 MET A C 1
ATOM 609 O O . MET A 1 85 ? -11.093 -11.177 11.561 1.00 86.38 85 MET A O 1
ATOM 613 N N . LEU A 1 86 ? -12.477 -9.880 12.769 1.00 87.19 86 LEU A N 1
ATOM 614 C CA . LEU A 1 86 ? -13.174 -10.987 13.427 1.00 87.19 86 LEU A CA 1
ATOM 615 C C . LEU A 1 86 ? -14.047 -11.786 12.454 1.00 87.19 86 LEU A C 1
ATOM 617 O O . LEU A 1 86 ? -14.161 -13.001 12.598 1.00 87.19 86 LEU A O 1
ATOM 621 N N . SER A 1 87 ? -14.645 -11.123 11.462 1.00 84.94 87 SER A N 1
ATOM 622 C CA . SER A 1 87 ? -15.423 -11.782 10.404 1.00 84.94 87 SER A CA 1
ATOM 623 C C . SER A 1 87 ? -14.554 -12.428 9.319 1.00 84.94 87 SER A C 1
ATOM 625 O O . SER A 1 87 ? -15.064 -13.204 8.512 1.00 84.94 87 SER A O 1
ATOM 627 N N . GLY A 1 88 ? -13.247 -12.142 9.308 1.00 76.94 88 GLY A N 1
ATOM 628 C CA . GLY A 1 88 ? -12.305 -12.657 8.317 1.00 76.94 88 GLY A CA 1
ATOM 629 C C . GLY A 1 88 ? -12.400 -11.977 6.950 1.00 76.94 88 GLY A C 1
ATOM 630 O O . GLY A 1 88 ? -11.808 -12.474 5.996 1.00 76.94 88 GLY A O 1
ATOM 631 N N . ALA A 1 89 ? -13.098 -10.843 6.848 1.00 77.75 89 ALA A N 1
ATOM 632 C CA . ALA A 1 89 ? -13.271 -10.089 5.608 1.00 77.75 89 ALA A CA 1
ATOM 633 C C . ALA A 1 89 ? -12.651 -8.672 5.634 1.00 77.75 89 ALA A C 1
ATOM 635 O O . ALA A 1 89 ? -13.288 -7.729 5.167 1.00 77.75 89 ALA A O 1
ATOM 636 N N . PRO A 1 90 ? -11.430 -8.454 6.165 1.00 80.88 90 PRO A N 1
ATOM 637 C CA . PRO A 1 90 ? -10.832 -7.131 6.112 1.00 80.88 90 PRO A CA 1
ATOM 638 C C . PRO A 1 90 ? -10.284 -6.844 4.712 1.00 80.88 90 PRO A C 1
ATOM 640 O O . PRO A 1 90 ? -9.334 -7.485 4.258 1.00 80.88 90 PRO A O 1
ATOM 643 N N . GLU A 1 91 ? -10.863 -5.858 4.038 1.00 84.62 91 GLU A N 1
ATOM 644 C CA . GLU A 1 91 ? -10.407 -5.410 2.724 1.00 84.62 91 GLU A CA 1
ATOM 645 C C . GLU A 1 91 ? -9.457 -4.220 2.860 1.00 84.62 91 GLU A C 1
ATOM 647 O O . GLU A 1 91 ? -9.847 -3.132 3.283 1.00 84.62 91 GLU A O 1
ATOM 652 N N . PHE A 1 92 ? -8.190 -4.429 2.499 1.00 88.81 92 PHE A N 1
ATOM 653 C CA . PHE A 1 92 ? -7.205 -3.355 2.408 1.00 88.81 92 PHE A CA 1
ATOM 654 C C . PHE A 1 92 ? -6.996 -2.934 0.968 1.00 88.81 92 PHE A C 1
ATOM 656 O O . PHE A 1 92 ? -6.666 -3.759 0.115 1.00 88.81 92 PHE A O 1
ATOM 663 N N . ASP A 1 93 ? -7.082 -1.637 0.726 1.00 89.06 93 ASP A N 1
ATOM 664 C CA . ASP A 1 93 ? -6.699 -1.048 -0.542 1.00 89.06 93 ASP A CA 1
ATOM 665 C C . ASP A 1 93 ? -5.177 -0.998 -0.632 1.00 89.06 93 ASP A C 1
ATOM 667 O O . ASP A 1 93 ? -4.502 -0.376 0.193 1.00 89.06 93 ASP A O 1
ATOM 671 N N . VAL A 1 94 ? -4.627 -1.647 -1.655 1.00 88.44 94 VAL A N 1
ATOM 672 C CA . VAL A 1 94 ? -3.191 -1.613 -1.940 1.00 88.44 94 VAL A CA 1
ATOM 673 C C . VAL A 1 94 ? -2.959 -0.827 -3.218 1.00 88.44 94 VAL A C 1
ATOM 675 O O . VAL A 1 94 ? -3.536 -1.136 -4.261 1.00 88.44 94 VAL A O 1
ATOM 678 N N . LYS A 1 95 ? -2.095 0.186 -3.152 1.00 89.69 95 LYS A N 1
ATOM 679 C CA . LYS A 1 95 ? -1.751 1.049 -4.286 1.00 89.69 95 LYS A CA 1
ATOM 680 C C . LYS A 1 95 ? -0.247 1.019 -4.526 1.00 89.69 95 LYS A C 1
ATOM 682 O O . LYS A 1 95 ? 0.542 1.134 -3.589 1.00 89.69 95 LYS A O 1
ATOM 687 N N . LEU A 1 96 ? 0.160 0.873 -5.784 1.00 87.00 96 LEU A N 1
ATOM 688 C CA . LEU A 1 96 ? 1.552 1.010 -6.207 1.00 87.00 96 LEU A CA 1
ATOM 689 C C . LEU A 1 96 ? 1.762 2.406 -6.789 1.00 87.00 96 LEU A C 1
ATOM 691 O O . LEU A 1 96 ? 1.130 2.777 -7.777 1.00 87.00 96 LEU A O 1
ATOM 695 N N . HIS A 1 97 ? 2.671 3.163 -6.191 1.00 88.06 97 HIS A N 1
ATOM 696 C CA . HIS A 1 97 ? 2.996 4.517 -6.607 1.00 88.06 97 HIS A CA 1
ATOM 697 C C . HIS A 1 97 ? 4.240 4.521 -7.489 1.00 88.06 97 HIS A C 1
ATOM 699 O O . HIS A 1 97 ? 5.271 3.940 -7.144 1.00 88.06 97 HIS A O 1
ATOM 705 N N . GLY A 1 98 ? 4.125 5.197 -8.628 1.00 83.50 98 GLY A N 1
ATOM 706 C CA . GLY A 1 98 ? 5.214 5.474 -9.548 1.00 83.50 98 GLY A CA 1
ATOM 707 C C . GLY A 1 98 ? 6.130 6.599 -9.064 1.00 83.50 98 GLY A C 1
ATOM 708 O O . GLY A 1 98 ? 5.739 7.411 -8.218 1.00 83.50 98 GLY A O 1
ATOM 709 N N . PRO A 1 99 ? 7.349 6.689 -9.609 1.00 78.88 99 PRO A N 1
ATOM 710 C CA . PRO A 1 99 ? 8.309 7.682 -9.168 1.00 78.88 99 PRO A CA 1
ATOM 711 C C . PRO A 1 99 ? 8.082 9.065 -9.771 1.00 78.88 99 PRO A C 1
ATOM 713 O O . PRO A 1 99 ? 7.604 9.234 -10.890 1.00 78.88 99 PRO A O 1
ATOM 716 N N . SER A 1 100 ? 8.476 10.095 -9.024 1.00 65.81 100 SER A N 1
ATOM 717 C CA . SER A 1 100 ? 8.455 11.480 -9.502 1.00 65.81 100 SER A CA 1
ATOM 718 C C . SER A 1 100 ? 9.460 11.669 -10.655 1.00 65.81 100 SER A C 1
ATOM 720 O O . SER A 1 100 ? 10.582 11.178 -10.539 1.00 65.81 100 SER A O 1
ATOM 722 N N . PRO A 1 101 ? 9.125 12.388 -11.748 1.00 61.81 101 PRO A N 1
ATOM 723 C CA . PRO A 1 101 ? 7.928 13.215 -11.948 1.00 61.81 101 PRO A CA 1
ATOM 724 C C . PRO A 1 101 ? 6.724 12.472 -12.547 1.00 61.81 101 PRO A C 1
ATOM 726 O O . PRO A 1 101 ? 5.623 13.022 -12.562 1.00 61.81 101 PRO A O 1
ATOM 729 N N . ARG A 1 102 ? 6.896 11.234 -13.028 1.00 64.50 102 ARG A N 1
ATOM 730 C CA . ARG A 1 102 ? 5.819 10.410 -13.600 1.00 64.50 102 ARG A CA 1
ATOM 731 C C . ARG A 1 102 ? 5.020 9.741 -12.478 1.00 64.50 102 ARG A C 1
ATOM 733 O O . ARG A 1 102 ? 5.073 8.531 -12.289 1.00 64.50 102 ARG A O 1
ATOM 740 N N . LYS A 1 103 ? 4.279 10.552 -11.716 1.00 73.88 103 LYS A N 1
ATOM 741 C CA . LYS A 1 103 ? 3.371 10.065 -10.672 1.00 73.88 103 LYS A CA 1
ATOM 742 C C . LYS A 1 103 ? 2.214 9.310 -11.324 1.00 73.88 103 LYS A C 1
ATOM 744 O O . LYS A 1 103 ? 1.279 9.923 -11.828 1.00 73.88 103 LYS A O 1
ATOM 749 N N . PHE A 1 104 ? 2.285 7.989 -11.307 1.00 80.44 104 PHE A N 1
ATOM 750 C CA . PHE A 1 104 ? 1.145 7.118 -11.568 1.00 80.44 104 PHE A CA 1
ATOM 751 C C . PHE A 1 104 ? 0.775 6.378 -10.286 1.00 80.44 104 PHE A C 1
ATOM 753 O O . PHE A 1 104 ? 1.601 6.220 -9.386 1.00 80.44 104 PHE A O 1
ATOM 760 N N . VAL A 1 105 ? -0.475 5.939 -10.205 1.00 84.75 105 VAL A N 1
ATOM 761 C CA . VAL A 1 105 ? -0.971 5.104 -9.115 1.00 84.75 105 VAL A CA 1
ATOM 762 C C . VAL A 1 105 ? -1.673 3.922 -9.756 1.00 84.75 105 VAL A C 1
ATOM 764 O O . VAL A 1 105 ? -2.633 4.119 -10.497 1.00 84.75 105 VAL A O 1
ATOM 767 N N . TRP A 1 106 ? -1.186 2.714 -9.488 1.00 83.62 106 TRP A N 1
ATOM 768 C CA . TRP A 1 106 ? -1.861 1.485 -9.891 1.00 83.62 106 TRP A CA 1
ATOM 769 C C . TRP A 1 106 ? -2.607 0.885 -8.701 1.00 83.62 106 TRP A C 1
ATOM 771 O O . TRP A 1 106 ? -1.956 0.495 -7.723 1.00 83.62 106 TRP A O 1
ATOM 781 N N . PRO A 1 107 ? -3.948 0.804 -8.746 1.00 84.31 107 PRO A N 1
ATOM 782 C CA . PRO A 1 107 ? -4.697 0.045 -7.763 1.00 84.31 107 PRO A CA 1
ATOM 783 C C . PRO A 1 107 ? -4.413 -1.451 -7.944 1.00 84.31 107 PRO A C 1
ATOM 785 O O . PRO A 1 107 ? -4.561 -2.025 -9.019 1.00 84.31 107 PRO A O 1
ATOM 788 N N . CYS A 1 108 ? -4.021 -2.105 -6.858 1.00 79.81 108 CYS A N 1
ATOM 789 C CA . CYS A 1 108 ? -3.859 -3.554 -6.812 1.00 79.81 108 CYS A CA 1
ATOM 790 C C . CYS A 1 108 ? -5.138 -4.263 -6.331 1.00 79.81 108 CYS A C 1
ATOM 792 O O . CYS A 1 108 ? -5.126 -5.478 -6.143 1.00 79.81 108 CYS A O 1
ATOM 794 N N . GLY A 1 109 ? -6.228 -3.512 -6.140 1.00 75.00 109 GLY A N 1
ATOM 795 C CA . GLY A 1 109 ? -7.502 -4.002 -5.619 1.00 75.00 109 GLY A CA 1
ATOM 796 C C . GLY A 1 109 ? -7.475 -4.311 -4.115 1.00 75.00 109 GLY A C 1
ATOM 797 O O . GLY A 1 109 ? -6.428 -4.162 -3.469 1.00 75.00 109 GLY A O 1
ATOM 798 N N . PRO A 1 110 ? -8.621 -4.739 -3.558 1.00 77.50 110 PRO A N 1
ATOM 799 C CA . PRO A 1 110 ? -8.724 -5.119 -2.158 1.00 77.50 110 PRO A CA 1
ATOM 800 C C . PRO A 1 110 ? -7.908 -6.387 -1.878 1.00 77.50 110 PRO A C 1
ATOM 802 O O . PRO A 1 110 ? -7.905 -7.344 -2.660 1.00 77.50 110 PRO A O 1
ATOM 805 N N . ARG A 1 111 ? -7.191 -6.396 -0.753 1.00 81.75 111 ARG A N 1
ATOM 806 C CA . ARG A 1 111 ? -6.387 -7.527 -0.273 1.00 81.75 111 ARG A CA 1
ATOM 807 C C . ARG A 1 111 ? -6.832 -7.941 1.119 1.00 81.75 111 ARG A C 1
ATOM 809 O O . ARG A 1 111 ? -6.955 -7.091 1.995 1.00 81.75 111 ARG A O 1
ATOM 816 N N . MET A 1 112 ? -6.992 -9.246 1.325 1.00 76.88 112 MET A N 1
ATOM 817 C CA . MET A 1 112 ? -7.321 -9.829 2.625 1.00 76.88 112 MET A CA 1
ATOM 818 C C . MET A 1 112 ? -6.065 -10.222 3.408 1.00 76.88 112 MET A C 1
ATOM 820 O O . MET A 1 112 ? -5.032 -10.592 2.839 1.00 76.88 112 MET A O 1
ATOM 824 N N . VAL A 1 113 ? -6.147 -10.170 4.740 1.00 72.38 113 VAL A N 1
ATOM 825 C CA . VAL A 1 113 ? -5.067 -10.663 5.611 1.00 72.38 113 VAL A CA 1
ATOM 826 C C . VAL A 1 113 ? -4.988 -12.178 5.515 1.00 72.38 113 VAL A C 1
ATOM 828 O O . VAL A 1 113 ? -5.991 -12.870 5.623 1.00 72.38 113 VAL A O 1
ATOM 831 N N . GLY A 1 114 ? -3.776 -12.704 5.346 1.00 69.00 114 GLY A N 1
ATOM 832 C CA . GLY A 1 114 ? -3.547 -14.149 5.284 1.00 69.00 114 GLY A CA 1
ATOM 833 C C . GLY A 1 114 ? -3.824 -14.776 3.916 1.00 69.00 114 GLY A C 1
ATOM 834 O O . GLY A 1 114 ? -3.386 -15.901 3.689 1.00 69.00 114 GLY A O 1
ATOM 835 N N . ASP A 1 115 ? -4.431 -14.043 2.980 1.00 69.31 115 ASP A N 1
ATOM 836 C CA . ASP A 1 115 ? -4.607 -14.497 1.602 1.00 69.31 115 ASP A CA 1
ATOM 837 C C . ASP A 1 115 ? -3.324 -14.261 0.786 1.00 69.31 115 ASP A C 1
ATOM 839 O O . ASP A 1 115 ? -3.086 -13.215 0.172 1.00 69.31 115 ASP A O 1
ATOM 843 N N . ALA A 1 116 ? -2.445 -15.262 0.813 1.00 64.31 116 ALA A N 1
ATOM 844 C CA . ALA A 1 116 ? -1.205 -15.249 0.048 1.00 64.31 116 ALA A CA 1
ATOM 845 C C . ALA A 1 116 ? -1.425 -15.355 -1.474 1.00 64.31 116 ALA A C 1
ATOM 847 O O . ALA A 1 116 ? -0.491 -15.061 -2.227 1.00 64.31 116 ALA A O 1
ATOM 848 N N . ASP A 1 117 ? -2.617 -15.755 -1.922 1.00 61.34 117 ASP A N 1
ATOM 849 C CA . ASP A 1 117 ? -2.974 -15.863 -3.334 1.00 61.34 117 ASP A CA 1
ATOM 850 C C . ASP A 1 117 ? -3.486 -14.529 -3.882 1.00 61.34 117 ASP A C 1
ATOM 852 O O . ASP A 1 117 ? -3.049 -14.121 -4.960 1.00 61.34 117 ASP A O 1
ATOM 856 N N . ALA A 1 118 ? -4.260 -13.763 -3.103 1.00 58.75 118 ALA A N 1
ATOM 857 C CA . ALA A 1 118 ? -4.569 -12.366 -3.424 1.00 58.75 118 ALA A CA 1
ATOM 858 C C . ALA A 1 118 ? -3.288 -11.543 -3.613 1.00 58.75 118 ALA A C 1
ATOM 860 O O . ALA A 1 118 ? -3.189 -10.727 -4.522 1.00 58.75 118 ALA A O 1
ATOM 861 N N . LEU A 1 119 ? -2.237 -11.816 -2.838 1.00 56.22 119 LEU A N 1
ATOM 862 C CA . LEU A 1 119 ? -0.935 -11.162 -2.993 1.00 56.22 119 LEU A CA 1
ATOM 863 C C . LEU A 1 119 ? -0.222 -11.429 -4.333 1.00 56.22 119 LEU A C 1
ATOM 865 O O . LEU A 1 119 ? 0.837 -10.840 -4.560 1.00 56.22 119 LEU A O 1
ATOM 869 N N . ARG A 1 120 ? -0.743 -12.328 -5.177 1.00 58.50 120 ARG A N 1
ATOM 870 C CA . ARG A 1 120 ? -0.227 -12.646 -6.517 1.00 58.50 120 ARG A CA 1
ATOM 871 C C . ARG A 1 120 ? -1.036 -12.012 -7.642 1.00 58.50 120 ARG A C 1
ATOM 873 O O . ARG A 1 120 ? -0.591 -12.105 -8.784 1.00 58.50 120 ARG A O 1
ATOM 880 N N . ALA A 1 121 ? -2.195 -11.415 -7.356 1.00 60.59 121 ALA A N 1
ATOM 881 C CA . ALA A 1 121 ? -2.981 -10.776 -8.402 1.00 60.59 121 ALA A CA 1
ATOM 882 C C . ALA A 1 121 ? -2.230 -9.551 -8.941 1.00 60.59 121 ALA A C 1
ATOM 884 O O . ALA A 1 121 ? -1.619 -8.796 -8.180 1.00 60.59 121 ALA A O 1
ATOM 885 N N . GLU A 1 122 ? -2.273 -9.362 -10.254 1.00 63.56 122 GLU A N 1
ATOM 886 C CA . GLU A 1 122 ? -1.609 -8.239 -10.910 1.00 63.56 122 GLU A CA 1
ATOM 887 C C . GLU A 1 122 ? -2.247 -6.914 -10.477 1.00 63.56 122 GLU A C 1
ATOM 889 O O . GLU A 1 122 ? -3.446 -6.853 -10.193 1.00 63.56 122 GLU A O 1
ATOM 894 N N . CYS A 1 123 ? -1.441 -5.854 -10.391 1.00 69.06 123 CYS A N 1
ATOM 895 C CA . CYS A 1 123 ? -1.987 -4.515 -10.201 1.00 69.06 123 CYS A CA 1
ATOM 896 C C . CYS A 1 123 ? -2.473 -4.018 -11.564 1.00 69.06 123 CYS A C 1
ATOM 898 O O . CYS A 1 123 ? -1.712 -4.037 -12.532 1.00 69.06 123 CYS A O 1
ATOM 900 N N . GLY A 1 124 ? -3.745 -3.640 -11.641 1.00 62.94 124 GLY A N 1
ATOM 901 C CA . GLY A 1 124 ? -4.398 -3.246 -12.886 1.00 62.94 124 GLY A CA 1
ATOM 902 C C . GLY A 1 124 ? -4.433 -1.733 -13.077 1.00 62.94 124 GLY A C 1
ATOM 903 O O . GLY A 1 124 ? -4.221 -0.971 -12.132 1.00 62.94 124 GLY A O 1
ATOM 904 N N . MET A 1 125 ? -4.713 -1.316 -14.313 1.00 44.53 125 MET A N 1
ATOM 905 C CA . MET A 1 125 ? -5.250 0.009 -14.641 1.00 44.53 125 MET A CA 1
ATOM 906 C C . MET A 1 125 ? -6.768 -0.089 -14.758 1.00 44.53 125 MET A C 1
ATOM 908 O O . MET A 1 125 ? -7.230 -1.114 -15.307 1.00 44.53 125 MET A O 1
#

Sequence (125 aa):
RPHCVQSSTSPSASPHGDTGPIAHACADLGMYVEVSYRDVLLATSSTLMQQICAGPRGAVKHPFVARGAGVVIPGQLLDSLAMDMLSGAPEFDVKLHGPSPRKFVWPCGPRMVGDADALRAECGM

Radius of gyration: 17.72 Å; chains: 1; bounding box: 33×29×58 Å

Organism: Aegilops tauschii subsp. strangulata (NCBI:txid200361)

Foldseek 3Di:
DFWEKDDDDDDDDDDDDDPPDLDKDKADWFKKKWKAAPPFTAWIWPTHPDIDIAGRVGIDTDDTDIHGDPRDDDPVSVVVQVVCVVVQNGWIWMWIFGHPPPTDIFTLGTDTPPPVVSSPRYGHD

Secondary structure (DSSP, 8-state):
--EE--------------------EEEPTT-EEEEEETTEEEEEEPP--S-EEEPTT----EE--EE-SS----HHHHHHHHHHHHHT---EEEEEEPPTTS--EEEEEEE-TT-TTGGGSPPP-

pLDDT: mean 72.61, std 18.76, range [24.56, 92.88]